Protein AF-A0A7C1XAY5-F1 (afdb_monomer)

Sequence (87 aa):
MAKKFRDLRNKMSPDAQTRAHEKTQALLAELPLAELRRARQLSQEQLATELDVQQPAVAKIEKKTDMYISTLRRFINAMGGELEIRA

Solvent-accessible surface area (backbone atoms only — not comparable to full-atom values): 5328 Å² total; per-residue (Å²): 131,89,78,58,68,67,70,57,56,72,71,46,53,72,67,58,51,48,56,52,48,52,53,49,52,56,62,57,68,47,83,45,51,58,56,57,36,49,76,68,73,48,51,57,58,60,46,10,59,69,67,75,50,54,42,71,57,43,61,50,54,50,70,49,92,74,76,58,67,69,58,53,36,54,54,34,42,61,70,77,46,79,76,84,86,87,132

Foldseek 3Di:
DDDDPVVVLVPDDPVVNVVVVVVVVVLCPQPQLVVLCVVLVHDLCQLCVLLVHDSVVSVVVRNDSDDDPVVVQSSQVSSVHGDDDDD

pLDDT: mean 88.96, std 8.62, range [61.62, 97.56]

Structure (mmCIF, N/CA/C/O backbone):
data_AF-A0A7C1XAY5-F1
#
_entry.id   AF-A0A7C1XAY5-F1
#
loop_
_atom_site.group_PDB
_atom_site.id
_atom_site.type_symbol
_atom_site.label_atom_id
_atom_site.label_alt_id
_atom_site.label_comp_id
_atom_site.label_asym_id
_atom_site.label_entity_id
_atom_site.label_seq_id
_atom_site.pdbx_PDB_ins_code
_atom_site.Cartn_x
_atom_site.Cartn_y
_atom_site.Cartn_z
_atom_site.occupancy
_atom_site.B_iso_or_equiv
_atom_site.auth_seq_id
_atom_site.auth_comp_id
_atom_site.auth_asym_id
_atom_site.auth_atom_id
_atom_site.pdbx_PDB_model_num
ATOM 1 N N . MET A 1 1 ? 24.184 16.112 11.876 1.00 70.56 1 MET A N 1
ATOM 2 C CA . MET A 1 1 ? 22.817 16.339 11.352 1.00 70.56 1 MET A CA 1
ATOM 3 C C . MET A 1 1 ? 22.494 15.302 10.285 1.00 70.56 1 MET A C 1
ATOM 5 O O . MET A 1 1 ? 23.400 14.913 9.553 1.00 70.56 1 MET A O 1
ATOM 9 N N . ALA A 1 2 ? 21.244 14.839 10.204 1.00 70.69 2 ALA A N 1
ATOM 10 C CA . ALA A 1 2 ? 20.815 13.902 9.165 1.00 70.69 2 ALA A CA 1
ATOM 11 C C . ALA A 1 2 ? 20.889 14.571 7.779 1.00 70.69 2 ALA A C 1
ATOM 13 O O . ALA A 1 2 ? 20.410 15.689 7.596 1.00 70.69 2 ALA A O 1
ATOM 14 N N . LYS A 1 3 ? 21.524 13.909 6.807 1.00 79.50 3 LYS A N 1
ATOM 15 C CA . LYS A 1 3 ? 21.611 14.391 5.418 1.00 79.50 3 LYS A CA 1
ATOM 16 C C . LYS A 1 3 ? 20.287 14.106 4.704 1.00 79.50 3 LYS A C 1
ATOM 18 O O . LYS A 1 3 ? 19.716 13.034 4.899 1.00 79.50 3 LYS A O 1
ATOM 23 N N . LYS A 1 4 ? 19.804 15.029 3.863 1.00 85.88 4 LYS A N 1
ATOM 24 C CA . LYS A 1 4 ? 18.585 14.798 3.071 1.00 85.88 4 LYS A CA 1
ATOM 25 C C . LYS A 1 4 ? 18.857 13.700 2.041 1.00 85.88 4 LYS A C 1
ATOM 27 O O . LYS A 1 4 ? 19.897 13.699 1.387 1.00 85.88 4 LYS A O 1
ATOM 32 N N . PHE A 1 5 ? 17.906 12.785 1.862 1.00 83.38 5 PHE A N 1
ATOM 33 C CA . PHE A 1 5 ? 18.040 11.643 0.948 1.00 83.38 5 PHE A CA 1
ATOM 34 C C . PHE A 1 5 ? 18.408 12.059 -0.487 1.00 83.38 5 PHE A C 1
ATOM 36 O O . PHE A 1 5 ? 19.232 11.414 -1.132 1.00 83.38 5 PHE A O 1
ATOM 43 N N . ARG A 1 6 ? 17.865 13.189 -0.964 1.00 88.00 6 ARG A N 1
ATOM 44 C CA . ARG A 1 6 ? 18.177 13.742 -2.291 1.00 88.00 6 ARG A CA 1
ATOM 45 C C . ARG A 1 6 ? 19.670 14.042 -2.466 1.00 88.00 6 ARG A C 1
ATOM 47 O O . ARG A 1 6 ? 20.227 13.737 -3.513 1.00 88.00 6 ARG A O 1
ATOM 54 N N . ASP A 1 7 ? 20.327 14.554 -1.429 1.00 91.19 7 ASP A N 1
ATOM 55 C CA . ASP A 1 7 ? 21.751 14.909 -1.478 1.00 91.19 7 ASP A CA 1
ATOM 56 C C . ASP A 1 7 ? 22.654 13.666 -1.486 1.00 91.19 7 ASP A C 1
ATOM 58 O O . ASP A 1 7 ? 23.788 13.721 -1.958 1.00 91.19 7 ASP A O 1
ATOM 62 N N . LEU A 1 8 ? 22.157 12.536 -0.972 1.00 88.06 8 LEU A N 1
ATOM 63 C CA . LEU A 1 8 ? 22.827 11.238 -1.063 1.00 88.06 8 LEU A CA 1
ATOM 64 C C . LEU A 1 8 ? 22.638 10.622 -2.453 1.00 88.06 8 LEU A C 1
ATOM 66 O O . LEU A 1 8 ? 23.604 10.148 -3.044 1.00 88.06 8 LEU A O 1
ATOM 70 N N . ARG A 1 9 ? 21.419 10.690 -3.002 1.00 88.38 9 ARG A N 1
ATOM 71 C CA . ARG A 1 9 ? 21.106 10.191 -4.349 1.00 88.38 9 ARG A CA 1
ATOM 72 C C . ARG A 1 9 ? 21.887 10.935 -5.431 1.00 88.38 9 ARG A C 1
ATOM 74 O O . ARG A 1 9 ? 22.437 10.294 -6.313 1.00 88.38 9 ARG A O 1
ATOM 81 N N . ASN A 1 10 ? 22.021 12.257 -5.318 1.00 90.44 10 ASN A N 1
ATOM 82 C CA . ASN A 1 10 ? 22.774 13.074 -6.277 1.00 90.44 10 ASN A CA 1
ATOM 83 C C . ASN A 1 10 ? 24.277 12.745 -6.323 1.00 90.44 10 ASN A C 1
ATOM 85 O O . ASN A 1 10 ? 24.942 13.085 -7.294 1.00 90.44 10 ASN A O 1
ATOM 89 N N . LYS A 1 11 ? 24.821 12.096 -5.286 1.00 92.19 11 LYS A N 1
ATOM 90 C CA . LYS A 1 11 ? 26.218 11.633 -5.253 1.00 92.19 11 LYS A CA 1
ATOM 91 C C . LYS A 1 11 ? 26.408 10.247 -5.870 1.00 92.19 11 LYS A C 1
ATOM 93 O O . LYS A 1 11 ? 27.544 9.807 -6.014 1.00 92.19 11 LYS A O 1
ATOM 98 N N . MET A 1 12 ? 25.324 9.543 -6.195 1.00 91.44 12 MET A N 1
ATOM 99 C CA . MET A 1 12 ? 25.387 8.260 -6.889 1.00 91.44 12 MET A CA 1
ATOM 100 C C . MET A 1 12 ? 25.693 8.474 -8.369 1.00 91.44 12 MET A C 1
ATOM 102 O O . MET A 1 12 ? 25.199 9.431 -8.969 1.00 91.44 12 MET A O 1
ATOM 106 N N . SER A 1 13 ? 26.441 7.543 -8.966 1.00 94.44 13 SER A N 1
ATOM 107 C CA . SER A 1 13 ? 26.644 7.529 -10.414 1.00 94.44 13 SER A CA 1
ATOM 108 C C . SER A 1 13 ? 25.307 7.381 -11.159 1.00 94.44 13 SER A C 1
ATOM 110 O O . SER A 1 13 ? 24.371 6.781 -10.615 1.00 94.44 13 SER A O 1
ATOM 112 N N . PRO A 1 14 ? 25.203 7.879 -12.404 1.00 92.56 14 PRO A N 1
ATOM 113 C CA . PRO A 1 14 ? 23.996 7.730 -13.220 1.00 92.56 14 PRO A CA 1
ATOM 114 C C . PRO A 1 14 ? 23.520 6.272 -13.334 1.00 92.56 14 PRO A C 1
ATOM 116 O O . PRO A 1 14 ? 22.335 5.988 -13.148 1.00 92.56 14 PRO A O 1
ATOM 119 N N . ASP A 1 15 ? 24.447 5.327 -13.508 1.00 93.69 15 ASP A N 1
ATOM 120 C CA . ASP A 1 15 ? 24.139 3.892 -13.570 1.00 93.69 15 ASP A CA 1
ATOM 121 C C . ASP A 1 15 ? 23.553 3.364 -12.256 1.00 93.69 15 ASP A C 1
ATOM 123 O O . ASP A 1 15 ? 22.603 2.581 -12.248 1.00 93.69 15 ASP A O 1
ATOM 127 N N . ALA A 1 16 ? 24.087 3.804 -11.113 1.00 92.06 16 ALA A N 1
ATOM 128 C CA . ALA A 1 16 ? 23.564 3.408 -9.810 1.00 92.06 16 ALA A CA 1
ATOM 129 C C . ALA A 1 16 ? 22.157 3.975 -9.566 1.00 92.06 16 ALA A C 1
ATOM 131 O O . ALA A 1 16 ? 21.311 3.276 -9.006 1.00 92.06 16 ALA A O 1
ATOM 132 N N . GLN A 1 17 ? 21.885 5.203 -10.017 1.00 92.94 17 GLN A N 1
ATOM 133 C CA . GLN A 1 17 ? 20.549 5.796 -9.940 1.00 92.94 17 GLN A CA 1
ATOM 134 C C . GLN A 1 17 ? 19.542 5.056 -10.827 1.00 92.94 17 GLN A C 1
ATOM 136 O O . GLN A 1 17 ? 18.411 4.834 -10.391 1.00 92.94 17 GLN A O 1
ATOM 141 N N . THR A 1 18 ? 19.962 4.646 -12.026 1.00 93.75 18 THR A N 1
ATOM 142 C CA . THR A 1 18 ? 19.134 3.899 -12.983 1.00 93.75 18 THR A CA 1
ATOM 143 C C . THR A 1 18 ? 18.777 2.521 -12.433 1.00 93.75 18 THR A C 1
ATOM 145 O O . THR A 1 18 ? 17.595 2.230 -12.267 1.00 93.75 18 THR A O 1
ATOM 148 N N . ARG A 1 19 ? 19.767 1.735 -11.981 1.00 94.25 19 ARG A N 1
ATOM 149 C CA . ARG A 1 19 ? 19.521 0.426 -11.342 1.00 94.25 19 ARG A CA 1
ATOM 150 C C . ARG A 1 19 ? 18.600 0.526 -10.125 1.00 94.25 19 ARG A C 1
ATOM 152 O O . ARG A 1 19 ? 17.745 -0.328 -9.913 1.00 94.25 19 ARG A O 1
ATOM 159 N N . ALA A 1 20 ? 18.770 1.562 -9.300 1.00 90.62 20 ALA A N 1
ATOM 160 C CA . ALA A 1 20 ? 17.901 1.789 -8.148 1.00 90.62 20 ALA A CA 1
ATOM 161 C C . ALA A 1 20 ? 16.462 2.130 -8.569 1.00 90.62 20 ALA A C 1
ATOM 163 O O . ALA A 1 20 ? 15.513 1.689 -7.920 1.00 90.62 20 ALA A O 1
ATOM 164 N N . HIS A 1 21 ? 16.292 2.895 -9.650 1.00 88.00 21 HIS A N 1
ATOM 165 C CA . HIS A 1 21 ? 14.978 3.217 -10.194 1.00 88.00 21 HIS A CA 1
ATOM 166 C C . HIS A 1 21 ? 14.286 1.982 -10.774 1.00 88.00 21 HIS A C 1
ATOM 168 O O . HIS A 1 21 ? 13.160 1.701 -10.383 1.00 88.00 21 HIS A O 1
ATOM 174 N N . GLU A 1 22 ? 14.969 1.204 -11.612 1.00 88.31 22 GLU A N 1
ATOM 175 C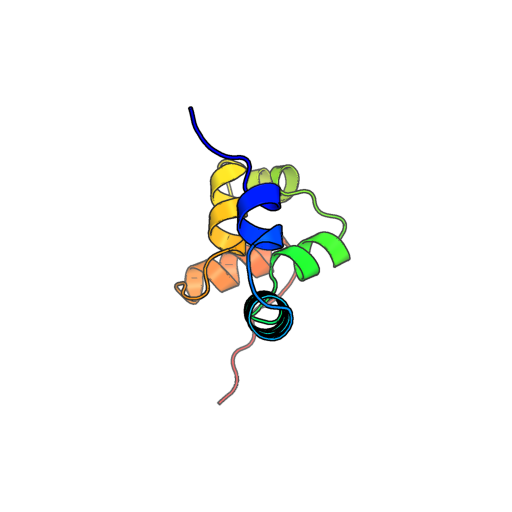 CA . GLU A 1 22 ? 14.444 -0.044 -12.185 1.00 88.31 22 GLU A CA 1
ATOM 176 C C . GLU A 1 22 ? 14.055 -1.043 -11.097 1.00 88.31 22 GLU A C 1
ATOM 178 O O . GLU A 1 22 ? 12.957 -1.590 -11.119 1.00 88.31 22 GLU A O 1
ATOM 183 N N . LYS A 1 23 ? 14.902 -1.207 -10.073 1.00 84.12 23 LYS A N 1
ATOM 184 C CA . LYS A 1 23 ? 14.581 -2.044 -8.913 1.00 84.12 23 LYS A CA 1
ATOM 185 C C . LYS A 1 23 ? 13.354 -1.532 -8.161 1.00 84.12 23 LYS A C 1
ATOM 187 O O . LYS A 1 23 ? 12.554 -2.329 -7.693 1.00 84.12 23 LYS A O 1
ATOM 192 N N . THR A 1 24 ? 13.185 -0.214 -8.061 1.00 80.88 24 THR A N 1
ATOM 193 C CA . THR A 1 24 ? 11.982 0.383 -7.462 1.00 80.88 24 THR A CA 1
ATOM 194 C C . THR A 1 24 ? 10.745 0.073 -8.303 1.00 80.88 24 THR A C 1
ATOM 196 O O . THR A 1 24 ? 9.732 -0.311 -7.738 1.00 80.88 24 THR A O 1
ATOM 199 N N . GLN A 1 25 ? 10.826 0.190 -9.630 1.00 76.69 25 GLN A N 1
ATOM 200 C CA . GLN A 1 25 ? 9.713 -0.132 -10.528 1.00 76.69 25 GLN A CA 1
ATOM 201 C C . GLN A 1 25 ? 9.348 -1.619 -10.476 1.00 76.69 25 GLN A C 1
ATOM 203 O O . GLN A 1 25 ? 8.174 -1.950 -10.386 1.00 76.69 25 GLN A O 1
ATOM 208 N N . ALA A 1 26 ? 10.339 -2.513 -10.453 1.00 73.00 26 ALA A N 1
ATOM 209 C CA . ALA A 1 26 ? 10.112 -3.950 -10.318 1.00 73.00 26 ALA A CA 1
ATOM 210 C C . ALA A 1 26 ? 9.429 -4.303 -8.986 1.00 73.00 26 ALA A C 1
ATOM 212 O O . ALA A 1 26 ? 8.481 -5.077 -8.977 1.00 73.00 26 ALA A O 1
ATOM 213 N N . LEU A 1 27 ? 9.858 -3.685 -7.880 1.00 68.19 27 LEU A N 1
ATOM 214 C CA . LEU A 1 27 ? 9.220 -3.846 -6.567 1.00 68.19 27 LEU A CA 1
ATOM 215 C C . LEU A 1 27 ? 7.802 -3.259 -6.524 1.00 68.19 27 LEU A C 1
ATOM 217 O O . LEU A 1 27 ? 6.947 -3.767 -5.812 1.00 68.19 27 LEU A O 1
ATOM 221 N N . LEU A 1 28 ? 7.541 -2.181 -7.268 1.00 63.88 28 LEU A N 1
ATOM 222 C CA . LEU A 1 28 ? 6.198 -1.606 -7.391 1.00 63.88 28 LEU A CA 1
ATOM 223 C C . LEU A 1 28 ? 5.274 -2.450 -8.279 1.00 63.88 28 LEU A C 1
ATOM 225 O O . LEU A 1 28 ? 4.063 -2.380 -8.109 1.00 63.88 28 LEU A O 1
ATOM 229 N N . ALA A 1 29 ? 5.836 -3.235 -9.201 1.00 61.62 29 ALA A N 1
ATOM 230 C CA . ALA A 1 29 ? 5.094 -4.156 -10.056 1.00 61.62 29 ALA A CA 1
ATOM 231 C C . ALA A 1 29 ? 4.687 -5.460 -9.337 1.00 61.62 29 ALA A C 1
ATOM 233 O O . ALA A 1 29 ? 3.885 -6.228 -9.871 1.00 61.62 29 ALA A O 1
ATOM 234 N N . GLU A 1 30 ? 5.207 -5.725 -8.134 1.00 63.22 30 GLU A N 1
ATOM 235 C CA . GLU A 1 30 ? 4.710 -6.793 -7.261 1.00 63.22 30 GLU A CA 1
ATOM 236 C C . GLU A 1 30 ? 3.281 -6.459 -6.798 1.00 63.22 30 GLU A C 1
ATOM 238 O O . GLU A 1 30 ? 2.999 -5.309 -6.475 1.00 63.22 30 GLU A O 1
ATOM 243 N N . LEU A 1 31 ? 2.388 -7.463 -6.795 1.00 67.38 31 LEU A N 1
ATOM 244 C CA . LEU A 1 31 ? 0.930 -7.386 -6.573 1.00 67.38 31 LEU A CA 1
ATOM 245 C C . LEU A 1 31 ? 0.439 -6.065 -5.922 1.00 67.38 31 LEU A C 1
ATOM 247 O O . LEU A 1 31 ? 0.293 -5.998 -4.695 1.00 67.38 31 LEU A O 1
ATOM 251 N N . PRO A 1 32 ? 0.155 -5.005 -6.708 1.00 78.31 32 PRO A N 1
ATOM 252 C CA . PRO A 1 32 ? -0.007 -3.672 -6.147 1.00 78.31 32 PRO A CA 1
ATOM 253 C C . PRO A 1 32 ? -1.431 -3.497 -5.616 1.00 78.31 32 PRO A C 1
ATOM 255 O O . PRO A 1 32 ? -2.299 -2.882 -6.237 1.00 78.31 32 PRO A O 1
ATOM 258 N N . LEU A 1 33 ? -1.683 -4.016 -4.412 1.00 87.81 33 LEU A N 1
ATOM 259 C CA . LEU A 1 33 ? -2.957 -3.866 -3.700 1.00 87.81 33 LEU A CA 1
ATOM 260 C C . LEU A 1 33 ? -3.394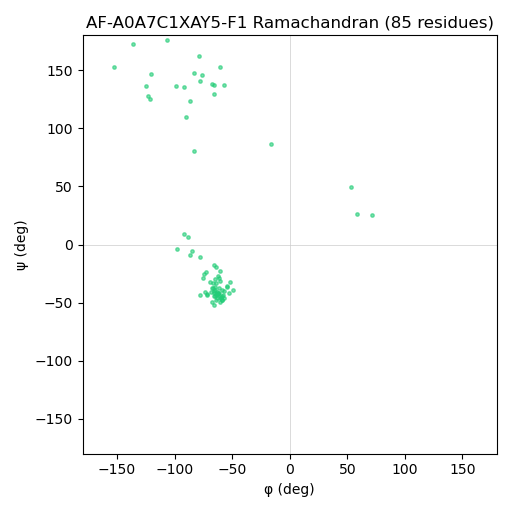 -2.395 -3.593 1.00 87.81 33 LEU A C 1
ATOM 262 O O . LEU A 1 33 ? -4.585 -2.093 -3.656 1.00 87.81 33 LEU A O 1
ATOM 266 N N . ALA A 1 34 ? -2.431 -1.473 -3.505 1.00 90.00 34 ALA A N 1
ATOM 267 C CA . ALA A 1 34 ? -2.687 -0.037 -3.518 1.00 90.00 34 ALA A CA 1
ATOM 268 C C . ALA A 1 34 ? -3.269 0.462 -4.851 1.00 90.00 34 ALA A C 1
ATOM 270 O O . ALA A 1 34 ? -4.108 1.363 -4.849 1.00 90.00 34 ALA A O 1
ATOM 271 N N . GLU A 1 35 ? -2.839 -0.092 -5.985 1.00 87.69 35 GLU A N 1
ATOM 272 C CA . GLU A 1 35 ? -3.383 0.255 -7.301 1.00 87.69 35 GLU A CA 1
ATOM 273 C C . GLU A 1 35 ? -4.786 -0.313 -7.478 1.00 87.69 35 GLU A C 1
ATOM 275 O O . GLU A 1 35 ? -5.679 0.423 -7.894 1.00 87.69 35 GLU A O 1
ATOM 280 N N . LEU A 1 36 ? -5.016 -1.563 -7.057 1.00 89.06 36 LEU A N 1
ATOM 281 C CA . LEU A 1 36 ? -6.354 -2.161 -7.041 1.00 89.06 36 LEU A CA 1
ATOM 282 C C . LEU A 1 36 ? -7.325 -1.329 -6.196 1.00 89.06 36 LEU A C 1
ATOM 284 O O . LEU A 1 36 ? -8.416 -0.991 -6.657 1.00 89.06 36 LEU A O 1
ATOM 288 N N . ARG A 1 37 ? -6.908 -0.914 -4.994 1.00 94.12 37 ARG A N 1
ATOM 289 C CA . ARG A 1 37 ? -7.715 -0.050 -4.127 1.00 94.12 37 ARG A CA 1
ATOM 290 C C . ARG A 1 37 ? -8.033 1.294 -4.793 1.00 94.12 37 ARG A C 1
ATOM 292 O O . ARG A 1 37 ? -9.181 1.736 -4.768 1.00 94.12 37 ARG A O 1
ATOM 299 N N . ARG A 1 38 ? -7.035 1.950 -5.400 1.00 92.50 38 ARG A N 1
ATOM 300 C CA . ARG A 1 38 ? -7.219 3.236 -6.102 1.00 92.50 38 ARG A CA 1
ATOM 301 C C . ARG A 1 38 ? -8.129 3.103 -7.319 1.00 92.50 38 ARG A C 1
ATOM 303 O O . ARG A 1 38 ? -8.957 3.981 -7.533 1.00 92.50 38 ARG A O 1
ATOM 310 N N . ALA A 1 39 ? -8.021 2.012 -8.076 1.00 90.62 39 ALA A N 1
ATOM 311 C CA . ALA A 1 39 ? -8.901 1.728 -9.208 1.00 90.62 39 ALA A CA 1
ATOM 312 C C . ALA A 1 39 ? -10.370 1.584 -8.774 1.00 90.62 39 ALA A C 1
ATOM 314 O O . ALA A 1 39 ? -11.277 1.918 -9.531 1.00 90.62 39 ALA A O 1
ATOM 315 N N . ARG A 1 40 ? -10.602 1.149 -7.530 1.00 91.69 40 ARG A N 1
ATOM 316 C CA . ARG A 1 40 ? -11.921 1.102 -6.880 1.00 91.69 40 ARG A CA 1
ATOM 317 C C . ARG A 1 40 ? -12.306 2.396 -6.155 1.00 91.69 40 ARG A C 1
ATOM 319 O O . ARG A 1 40 ? -13.335 2.423 -5.496 1.00 91.69 40 ARG A O 1
ATOM 326 N N . GLN A 1 41 ? -11.505 3.459 -6.274 1.00 94.56 41 GLN A N 1
ATOM 327 C CA . GLN A 1 41 ? -11.732 4.768 -5.645 1.00 94.56 41 GLN A CA 1
ATOM 328 C C . GLN A 1 41 ? -11.834 4.718 -4.109 1.00 94.56 41 GLN A C 1
ATOM 330 O O . GLN A 1 41 ? -12.432 5.593 -3.490 1.00 94.56 41 GLN A O 1
ATOM 335 N N . LEU A 1 42 ? -11.214 3.715 -3.483 1.00 95.50 42 LEU A N 1
ATOM 336 C CA . LEU A 1 42 ? -11.203 3.556 -2.031 1.00 95.50 42 LEU A CA 1
ATOM 337 C C . LEU A 1 42 ? -9.977 4.247 -1.422 1.00 95.50 42 LEU A C 1
ATOM 339 O O . LEU A 1 42 ? -8.849 4.096 -1.900 1.00 95.50 42 LEU A O 1
ATOM 343 N N . SER A 1 43 ? -10.160 4.979 -0.327 1.00 96.69 43 SER A N 1
ATOM 344 C CA . SER A 1 43 ? -9.068 5.476 0.512 1.00 96.69 43 SER A CA 1
ATOM 345 C C . SER A 1 43 ? -8.538 4.368 1.432 1.00 96.69 43 SER A C 1
ATOM 347 O O . SER A 1 43 ? -9.197 3.350 1.654 1.00 96.69 43 SER A O 1
ATOM 349 N N . GLN A 1 44 ? -7.332 4.543 1.983 1.00 96.62 44 GLN A N 1
ATOM 350 C CA . GLN A 1 44 ? -6.818 3.589 2.974 1.00 96.62 44 GLN A CA 1
ATOM 351 C C . GLN A 1 44 ? -7.663 3.589 4.255 1.00 96.62 44 GLN A C 1
ATOM 353 O O . GLN A 1 44 ? -7.748 2.556 4.902 1.00 96.62 44 GLN A O 1
ATOM 358 N N . GLU A 1 45 ? -8.290 4.714 4.610 1.00 97.56 45 GLU A N 1
ATOM 359 C CA . GLU A 1 45 ? -9.182 4.815 5.772 1.00 97.56 45 GLU A CA 1
ATOM 360 C C . GLU A 1 45 ? -10.501 4.082 5.533 1.00 97.56 45 GLU A C 1
ATOM 362 O O . GLU A 1 45 ? -10.928 3.317 6.387 1.00 97.56 45 GLU A O 1
ATOM 367 N N . GLN A 1 46 ? -11.102 4.236 4.350 1.00 97.06 46 GLN A N 1
ATOM 368 C CA . GLN A 1 46 ? -12.325 3.514 3.987 1.00 97.06 46 GLN A CA 1
ATOM 369 C C . GLN A 1 46 ? -12.107 2.000 4.038 1.00 97.06 46 GLN A C 1
ATOM 371 O O . GLN A 1 46 ? -12.908 1.276 4.621 1.00 97.06 46 GLN A O 1
ATOM 376 N N . LEU A 1 47 ? -10.985 1.527 3.488 1.00 96.25 47 LEU A N 1
ATOM 377 C CA . LEU A 1 47 ? -10.650 0.107 3.529 1.00 96.25 47 LEU A CA 1
ATOM 378 C C . LEU A 1 47 ? -10.29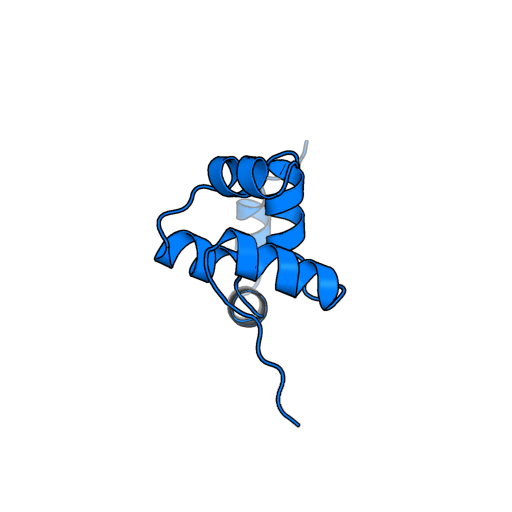2 -0.373 4.945 1.00 96.25 47 LEU A C 1
ATOM 380 O O . LEU A 1 47 ? -10.553 -1.521 5.289 1.00 96.25 47 LEU A O 1
ATOM 384 N N . ALA A 1 48 ? -9.699 0.490 5.771 1.00 97.00 48 ALA A N 1
ATOM 385 C CA . ALA A 1 48 ? -9.394 0.172 7.162 1.00 97.00 48 ALA A CA 1
ATOM 386 C C . ALA A 1 48 ? -10.673 -0.032 7.984 1.00 97.00 48 ALA A C 1
ATOM 388 O O . ALA A 1 48 ? -10.749 -1.003 8.733 1.00 97.00 48 ALA A O 1
ATOM 389 N N . THR A 1 49 ? -11.682 0.820 7.775 1.00 97.06 49 THR A N 1
ATOM 390 C CA . THR A 1 49 ? -13.015 0.674 8.372 1.00 97.06 49 THR A CA 1
ATOM 391 C C . THR A 1 49 ? -13.659 -0.653 7.980 1.00 97.06 49 THR A C 1
ATOM 393 O O . THR A 1 49 ? -14.107 -1.385 8.855 1.00 97.06 49 THR A O 1
ATOM 396 N N . GLU A 1 50 ? -13.644 -1.008 6.692 1.00 95.88 50 GLU A N 1
ATOM 397 C CA . GLU A 1 50 ? -14.232 -2.268 6.206 1.00 95.88 50 GLU A CA 1
ATOM 398 C C . GLU A 1 50 ? -13.523 -3.510 6.774 1.00 95.88 50 GLU A C 1
ATOM 400 O O . GLU A 1 50 ? -14.130 -4.548 7.031 1.00 95.88 50 GLU A O 1
ATOM 405 N N . LEU A 1 51 ? -12.211 -3.411 6.995 1.00 94.94 51 LEU A N 1
ATOM 406 C CA . LEU A 1 51 ? -11.397 -4.495 7.542 1.00 94.94 51 LEU A CA 1
ATOM 407 C C . LEU A 1 51 ? -11.396 -4.561 9.078 1.00 94.94 51 LEU A C 1
ATOM 409 O O . LEU A 1 51 ? -10.819 -5.515 9.609 1.00 94.94 51 LEU A O 1
ATOM 413 N N . ASP A 1 52 ? -12.020 -3.594 9.760 1.00 96.25 5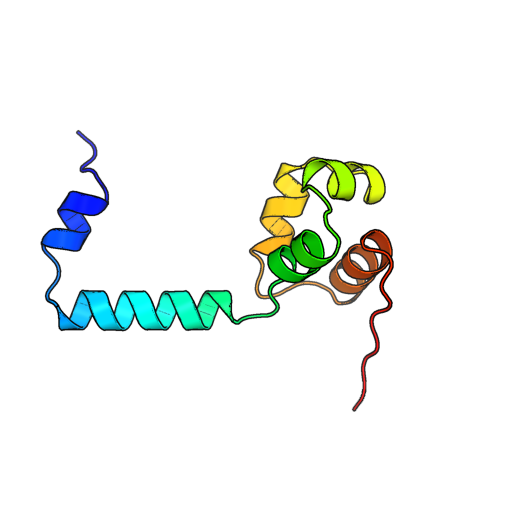2 ASP A N 1
ATOM 414 C CA . ASP A 1 52 ? -11.963 -3.378 11.214 1.00 96.25 52 ASP A CA 1
ATOM 415 C C . ASP A 1 52 ? -10.518 -3.289 11.743 1.00 96.25 52 ASP A C 1
ATOM 417 O O . ASP A 1 52 ? -10.085 -3.980 12.667 1.00 96.25 52 ASP A O 1
ATOM 421 N N . VAL A 1 53 ? -9.709 -2.459 11.080 1.00 96.19 53 VAL A N 1
ATOM 422 C CA . VAL A 1 53 ? -8.307 -2.205 11.437 1.00 96.19 53 VAL A CA 1
ATOM 423 C C . VAL A 1 53 ? -7.985 -0.718 11.354 1.00 96.19 53 VAL A C 1
ATOM 425 O O . VAL A 1 53 ? -8.762 0.098 10.878 1.00 96.19 53 VAL A O 1
ATOM 428 N N . GLN A 1 54 ? -6.789 -0.343 11.800 1.00 97.00 54 GLN A N 1
ATOM 429 C CA . GLN A 1 54 ? -6.299 1.026 11.666 1.00 97.00 54 GLN A CA 1
ATOM 430 C C . GLN A 1 54 ? -5.682 1.258 10.278 1.00 97.00 54 GLN A C 1
ATOM 432 O O . GLN A 1 54 ? -5.033 0.369 9.722 1.00 97.00 54 GLN A O 1
ATOM 437 N N . GLN A 1 55 ? -5.794 2.478 9.748 1.00 96.06 55 GLN A N 1
ATOM 438 C CA . GLN A 1 55 ? -5.219 2.871 8.451 1.00 96.06 55 GLN A CA 1
ATOM 439 C C . GLN A 1 55 ? -3.726 2.496 8.274 1.00 96.06 55 GLN A C 1
ATOM 441 O O . GLN A 1 55 ? -3.367 2.000 7.198 1.00 96.06 55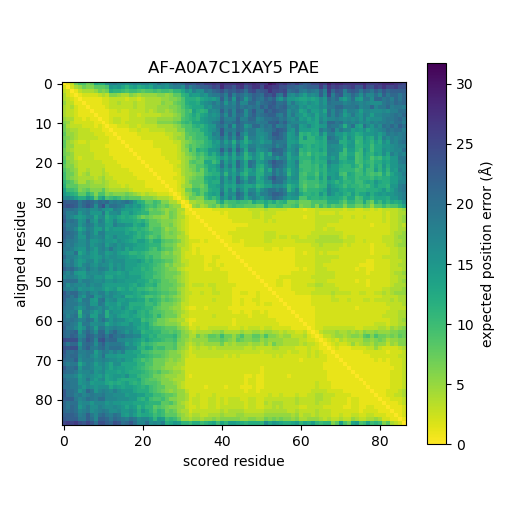 GLN A O 1
ATOM 446 N N . PRO A 1 56 ? -2.847 2.605 9.295 1.00 96.06 56 PRO A N 1
ATOM 447 C CA . PRO A 1 56 ? -1.456 2.171 9.166 1.00 96.06 56 PRO A CA 1
ATOM 448 C C . PRO A 1 56 ? -1.301 0.667 8.901 1.00 96.06 56 PRO A C 1
ATOM 450 O O . PRO A 1 56 ? -0.321 0.250 8.279 1.00 96.06 56 PRO A O 1
ATOM 453 N N . ALA A 1 57 ? -2.256 -0.160 9.341 1.00 94.12 57 ALA A N 1
ATOM 454 C CA . ALA A 1 57 ? -2.261 -1.591 9.055 1.00 94.12 57 ALA A CA 1
ATOM 455 C C . ALA A 1 57 ? -2.524 -1.854 7.566 1.00 94.12 57 ALA A C 1
ATOM 457 O O . ALA A 1 57 ? -1.815 -2.660 6.967 1.00 94.12 57 ALA A O 1
ATOM 458 N N . VAL A 1 58 ? -3.450 -1.111 6.947 1.00 94.62 58 VAL A N 1
ATOM 459 C CA . VAL A 1 58 ? -3.698 -1.155 5.495 1.00 94.62 58 VAL A CA 1
ATOM 460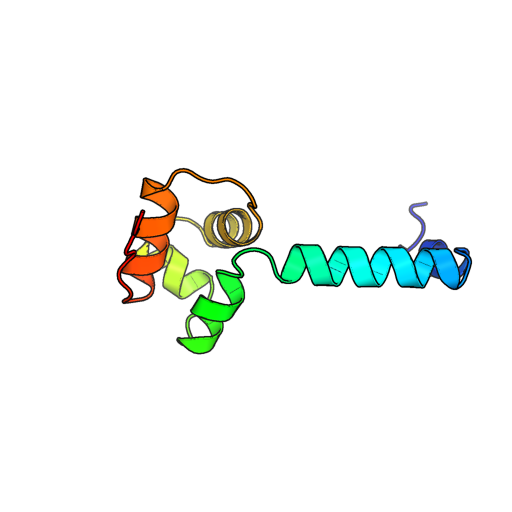 C C . VAL A 1 58 ? -2.438 -0.759 4.728 1.00 94.6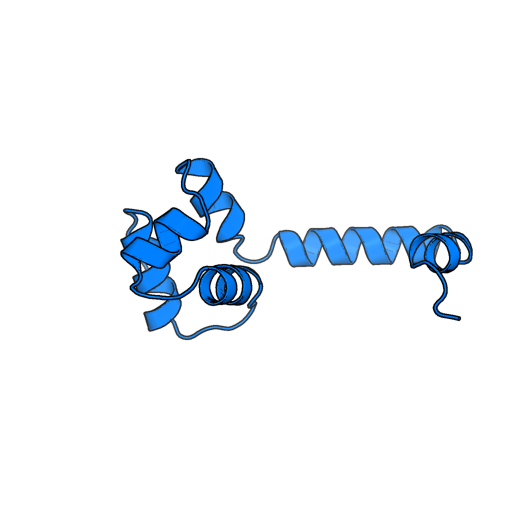2 58 VAL A C 1
ATOM 462 O O . VAL A 1 58 ? -1.975 -1.513 3.875 1.00 94.62 58 VAL A O 1
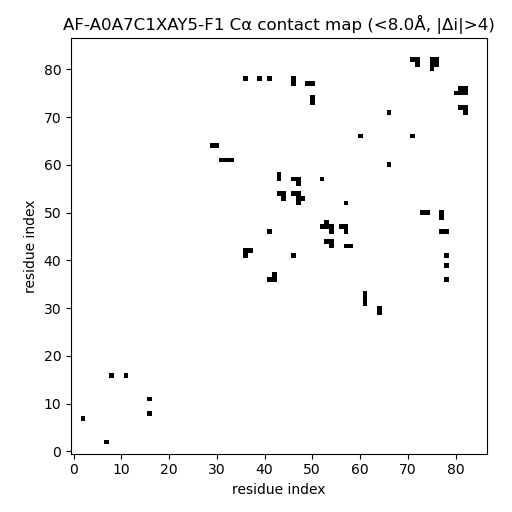ATOM 465 N N . ALA A 1 59 ? -1.804 0.359 5.096 1.00 91.69 59 ALA A N 1
ATOM 466 C CA . ALA A 1 59 ? -0.561 0.803 4.463 1.00 91.69 59 ALA A CA 1
ATOM 467 C C . ALA A 1 59 ? 0.591 -0.212 4.612 1.00 91.69 59 ALA A C 1
ATOM 469 O O . ALA A 1 59 ? 1.459 -0.298 3.743 1.00 91.69 59 ALA A O 1
ATOM 470 N N . LYS A 1 60 ? 0.621 -0.977 5.713 1.00 90.44 60 LYS A N 1
ATOM 471 C CA . LYS A 1 60 ? 1.590 -2.061 5.927 1.00 90.44 60 LYS A CA 1
ATOM 472 C C . LYS A 1 60 ? 1.279 -3.280 5.060 1.00 90.44 60 LYS A C 1
ATOM 474 O O . LYS A 1 60 ? 2.215 -3.867 4.530 1.00 90.44 60 LYS A O 1
ATOM 479 N N . ILE A 1 61 ? 0.007 -3.658 4.922 1.00 90.56 61 ILE A N 1
ATOM 480 C CA . ILE A 1 61 ? -0.425 -4.779 4.072 1.00 90.56 61 ILE A CA 1
ATOM 481 C C . ILE A 1 61 ? -0.104 -4.487 2.603 1.00 90.56 61 ILE A C 1
ATOM 483 O O . ILE A 1 61 ? 0.504 -5.324 1.951 1.00 90.56 61 ILE A O 1
ATOM 487 N N . GLU A 1 62 ? -0.403 -3.280 2.115 1.00 89.94 62 GLU A N 1
ATOM 488 C CA . GLU A 1 62 ? -0.116 -2.874 0.728 1.00 89.94 62 GLU A CA 1
ATOM 489 C C . GLU A 1 62 ? 1.373 -2.900 0.357 1.00 89.94 62 GLU A C 1
ATOM 491 O O . GLU A 1 62 ? 1.705 -2.966 -0.819 1.00 89.94 62 GLU A O 1
ATOM 496 N N . LYS A 1 63 ? 2.272 -2.816 1.345 1.00 85.06 63 LYS A N 1
ATOM 497 C CA . LYS A 1 63 ? 3.730 -2.828 1.142 1.00 85.06 63 LYS A CA 1
ATOM 498 C C . LYS A 1 63 ? 4.366 -4.201 1.358 1.00 85.06 63 LYS A C 1
ATOM 500 O O . LYS A 1 63 ? 5.584 -4.320 1.246 1.00 85.06 63 LYS A O 1
ATOM 505 N N . LYS A 1 64 ? 3.593 -5.209 1.768 1.00 83.81 64 LYS A N 1
ATOM 506 C CA . LYS A 1 64 ? 4.117 -6.549 2.038 1.00 83.81 64 LYS A CA 1
ATOM 507 C C . LYS A 1 64 ? 4.144 -7.374 0.760 1.00 83.81 64 LYS A C 1
ATOM 509 O O . LYS A 1 64 ? 3.098 -7.629 0.179 1.00 83.81 64 LYS A O 1
ATOM 514 N N . THR A 1 65 ? 5.327 -7.874 0.422 1.00 72.12 65 THR A N 1
ATOM 515 C CA . THR A 1 65 ? 5.524 -8.817 -0.684 1.00 72.12 65 THR A CA 1
ATOM 516 C C . THR A 1 65 ? 5.051 -10.233 -0.352 1.00 72.12 65 THR A C 1
ATOM 518 O O . THR A 1 65 ? 4.633 -10.967 -1.237 1.00 72.12 65 THR A O 1
ATOM 521 N N . ASP A 1 66 ? 5.091 -10.608 0.930 1.00 79.75 66 ASP A N 1
ATOM 522 C CA . ASP A 1 66 ? 4.662 -11.920 1.418 1.00 79.75 66 ASP A CA 1
ATOM 523 C C . ASP A 1 66 ? 3.572 -11.767 2.492 1.00 79.75 66 ASP A C 1
ATOM 525 O O . ASP A 1 66 ? 3.703 -10.996 3.459 1.00 79.75 66 ASP A O 1
ATOM 529 N N . MET A 1 67 ? 2.459 -12.476 2.300 1.00 85.75 67 MET A N 1
ATOM 530 C CA . MET A 1 67 ? 1.319 -12.489 3.208 1.00 85.75 67 MET A CA 1
ATOM 531 C C . MET A 1 67 ? 0.539 -13.798 3.111 1.00 85.75 67 MET A C 1
ATOM 533 O O . MET A 1 67 ? 0.465 -14.430 2.061 1.00 85.75 67 MET A O 1
ATOM 537 N N . TYR A 1 68 ? -0.132 -14.160 4.205 1.00 91.62 68 TYR A N 1
ATOM 538 C CA . TYR A 1 68 ? -1.067 -15.278 4.193 1.00 91.62 68 TYR A CA 1
ATOM 539 C C . TYR A 1 68 ? -2.159 -15.069 3.135 1.00 91.62 68 TYR A C 1
ATOM 541 O O . TYR A 1 68 ? -2.749 -13.989 3.043 1.00 91.62 68 TYR A O 1
ATOM 549 N N . ILE A 1 69 ? -2.496 -16.134 2.401 1.00 91.88 69 ILE A N 1
ATOM 550 C CA . ILE A 1 69 ? -3.583 -16.136 1.406 1.00 91.88 69 ILE A CA 1
ATOM 551 C C . ILE A 1 69 ? -4.908 -15.677 2.032 1.00 91.88 69 ILE A C 1
ATOM 553 O O . ILE A 1 69 ? -5.698 -14.987 1.394 1.00 91.88 69 ILE A O 1
ATOM 557 N N . SER A 1 70 ? -5.155 -16.025 3.297 1.00 94.06 70 SER A N 1
ATOM 558 C CA . SER A 1 70 ? -6.328 -15.564 4.044 1.00 94.06 70 SER A CA 1
ATOM 559 C C . SER A 1 70 ? -6.368 -14.040 4.192 1.00 94.06 70 SER A C 1
ATOM 561 O O . SER A 1 70 ? -7.431 -13.452 4.004 1.00 94.06 70 SER A O 1
ATOM 563 N N . THR A 1 71 ? -5.227 -13.398 4.467 1.00 93.12 71 THR A N 1
ATOM 564 C CA . THR A 1 71 ? -5.099 -11.935 4.530 1.00 93.12 71 THR A CA 1
ATOM 565 C C . THR A 1 71 ? -5.370 -11.312 3.170 1.00 93.12 71 THR A C 1
ATOM 567 O O . THR A 1 71 ? -6.174 -10.386 3.086 1.00 93.12 71 THR A O 1
ATOM 570 N N . LEU A 1 72 ? -4.756 -11.849 2.109 1.00 92.75 72 LEU A N 1
ATOM 571 C CA . LEU A 1 72 ? -4.967 -11.367 0.746 1.00 92.75 72 LEU A CA 1
ATOM 572 C C . LEU A 1 72 ? -6.446 -11.459 0.352 1.00 92.75 72 LEU A C 1
ATOM 574 O O . LEU A 1 72 ? -7.027 -10.477 -0.097 1.00 92.75 72 LEU A O 1
ATOM 578 N N . ARG A 1 73 ? -7.086 -12.605 0.598 1.00 95.06 73 ARG A N 1
ATOM 579 C CA . ARG A 1 73 ? -8.514 -12.808 0.323 1.00 95.06 73 ARG A CA 1
ATOM 580 C C . ARG A 1 73 ? -9.398 -11.835 1.094 1.00 95.06 73 ARG A C 1
ATOM 582 O O . ARG A 1 73 ? -10.273 -11.226 0.494 1.00 95.06 73 ARG A O 1
ATOM 589 N N . ARG A 1 74 ? -9.157 -11.637 2.395 1.00 95.31 74 ARG A N 1
ATOM 590 C CA . ARG A 1 74 ? -9.898 -10.645 3.197 1.00 95.31 74 ARG A CA 1
ATOM 591 C C . ARG A 1 74 ? -9.769 -9.238 2.615 1.00 95.31 74 ARG A C 1
ATOM 593 O O . ARG A 1 74 ? -10.759 -8.525 2.526 1.00 95.31 74 ARG A O 1
ATOM 600 N N . PHE A 1 75 ? -8.560 -8.867 2.201 1.00 94.69 75 PHE A N 1
ATOM 601 C CA . PHE A 1 75 ? -8.271 -7.560 1.622 1.00 94.69 75 PHE A CA 1
ATOM 602 C C . PHE A 1 75 ? -8.977 -7.358 0.274 1.00 94.69 75 PHE A C 1
ATOM 604 O O . PHE A 1 75 ? -9.591 -6.320 0.051 1.00 94.69 75 PHE A O 1
ATOM 611 N N . ILE A 1 76 ? -8.943 -8.367 -0.602 1.00 94.06 76 ILE A N 1
ATOM 612 C CA . ILE A 1 76 ? -9.652 -8.363 -1.889 1.00 94.06 76 ILE A CA 1
ATOM 613 C C . ILE A 1 76 ? -11.173 -8.290 -1.683 1.00 94.06 76 ILE A C 1
ATOM 615 O O . ILE A 1 76 ? -11.827 -7.474 -2.331 1.00 94.06 76 ILE A O 1
ATOM 619 N N . ASN A 1 77 ? -11.720 -9.056 -0.735 1.00 95.94 77 ASN A N 1
ATOM 620 C CA . ASN A 1 77 ? -13.149 -9.042 -0.409 1.00 95.94 77 ASN A CA 1
ATOM 621 C C . ASN A 1 77 ? -13.614 -7.673 0.102 1.00 95.94 77 ASN A C 1
ATOM 623 O O . ASN A 1 77 ? -14.645 -7.178 -0.340 1.00 95.94 77 ASN A O 1
ATOM 627 N N . ALA A 1 78 ? -12.833 -7.024 0.970 1.00 95.69 78 ALA A N 1
ATOM 628 C CA . ALA A 1 78 ? -13.134 -5.678 1.463 1.00 95.69 78 ALA A CA 1
ATOM 629 C C . ALA A 1 78 ? -13.065 -4.594 0.363 1.00 95.69 78 ALA A C 1
ATOM 631 O O . ALA A 1 78 ? -13.622 -3.512 0.510 1.00 95.69 78 ALA A O 1
ATOM 632 N N . MET A 1 79 ? -12.421 -4.883 -0.774 1.00 94.75 79 MET A N 1
ATOM 633 C CA . MET A 1 79 ? -12.467 -4.045 -1.982 1.00 94.75 79 MET A CA 1
ATOM 634 C C . MET A 1 79 ? -13.588 -4.450 -2.961 1.00 94.75 79 MET A C 1
ATOM 636 O O . MET A 1 79 ? -13.621 -3.968 -4.101 1.00 94.75 79 MET A O 1
ATOM 640 N N . GLY A 1 80 ? -14.479 -5.359 -2.551 1.00 93.75 80 GLY A N 1
ATOM 641 C CA . GLY A 1 80 ? -15.567 -5.893 -3.372 1.00 93.75 80 GLY A CA 1
ATOM 642 C C . GLY A 1 80 ? -15.098 -6.828 -4.489 1.00 93.75 80 GLY A C 1
ATOM 643 O O . GLY A 1 80 ? -15.735 -6.900 -5.538 1.00 93.75 80 GLY A O 1
ATOM 644 N N . GLY A 1 81 ? -13.939 -7.470 -4.332 1.00 93.06 81 GLY A N 1
ATOM 645 C CA . GLY A 1 81 ? -13.434 -8.488 -5.253 1.00 93.06 81 GLY A CA 1
ATOM 646 C C . GLY A 1 81 ? -13.529 -9.897 -4.676 1.00 93.06 81 GLY A C 1
ATOM 647 O O . GLY A 1 81 ? -13.847 -10.084 -3.508 1.00 93.06 81 GLY A O 1
ATOM 648 N N . GLU A 1 82 ? -13.170 -10.885 -5.489 1.00 94.69 82 GLU A N 1
ATOM 649 C CA . GLU A 1 82 ? -13.006 -12.275 -5.068 1.00 94.69 82 GLU A CA 1
ATOM 650 C C . GLU A 1 82 ? -11.602 -12.752 -5.457 1.00 94.69 82 GLU A C 1
ATOM 652 O O . GLU A 1 82 ? -11.112 -12.449 -6.546 1.00 94.69 82 GLU A O 1
ATOM 657 N N . LEU A 1 83 ? -10.925 -13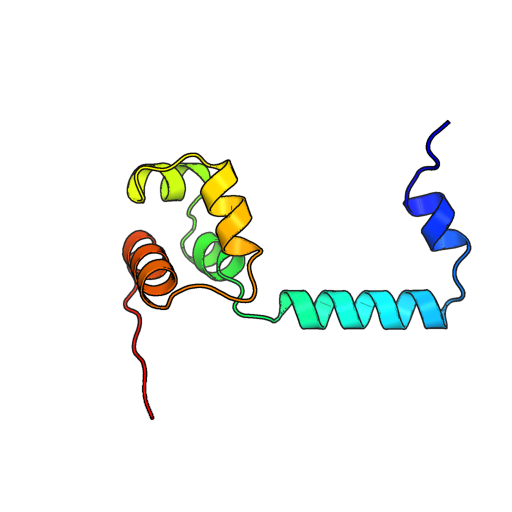.459 -4.546 1.00 93.31 83 LEU A N 1
ATOM 658 C CA . LEU A 1 83 ? -9.620 -14.058 -4.824 1.00 93.31 83 LEU A CA 1
ATOM 659 C C . LEU A 1 83 ? -9.802 -15.479 -5.363 1.00 93.31 83 LEU A C 1
ATOM 661 O O . LEU A 1 83 ? -10.107 -16.392 -4.593 1.00 93.31 83 LEU A O 1
ATOM 665 N N . GLU A 1 84 ? -9.512 -15.668 -6.647 1.00 93.94 84 GLU A N 1
ATOM 666 C CA . GLU A 1 84 ? -9.450 -16.977 -7.295 1.00 93.94 84 GLU A CA 1
ATOM 667 C C . GLU A 1 84 ? -7.996 -17.473 -7.396 1.00 93.94 84 GLU A C 1
ATOM 669 O O . GLU A 1 84 ? -7.093 -16.713 -7.746 1.00 93.94 84 GLU A O 1
ATOM 674 N N . ILE A 1 85 ? -7.762 -18.753 -7.092 1.00 91.38 85 ILE A N 1
ATOM 675 C CA . ILE A 1 85 ? -6.452 -19.409 -7.218 1.00 91.38 85 ILE A CA 1
ATOM 676 C C . ILE A 1 85 ? -6.615 -20.592 -8.167 1.00 91.38 85 ILE A C 1
ATOM 678 O O . ILE A 1 85 ? -7.463 -21.452 -7.936 1.00 91.38 85 ILE A O 1
ATOM 682 N N . ARG A 1 86 ? -5.794 -20.636 -9.218 1.00 90.25 86 ARG A N 1
ATOM 683 C CA . ARG A 1 86 ? -5.768 -21.711 -10.219 1.00 90.25 86 ARG A CA 1
ATOM 684 C C . ARG A 1 86 ? -4.384 -22.361 -10.234 1.00 90.25 86 ARG A C 1
ATOM 686 O O . ARG A 1 86 ? -3.397 -21.668 -9.987 1.00 90.25 86 ARG A O 1
ATOM 693 N N . ALA A 1 87 ? -4.338 -23.664 -10.494 1.00 80.75 87 ALA A N 1
ATOM 694 C CA . ALA A 1 87 ? -3.124 -24.475 -10.595 1.00 80.75 87 ALA A CA 1
ATOM 695 C C . ALA A 1 87 ? -2.991 -25.057 -12.004 1.00 80.75 87 ALA A C 1
ATOM 697 O O . ALA A 1 87 ? -4.053 -25.315 -12.618 1.00 80.75 87 ALA A O 1
#

Secondary structure (DSSP, 8-state):
-PPPHHHHHTTS-HHHHHHHHHHHHHHHTS--HHHHHHHTT--HHHHHHHHTS-HHHHHHHTT-SS--HHHHHHHHHHTT-------

Radius of gyration: 16.94 Å; Cα contacts (8 Å, |Δi|>4): 45; chains: 1; bounding box: 42×41×25 Å

Nearest PDB structures (foldseek):
  4pu8-assembly1_A  TM=7.555E-01  e=1.683E-02  Shewanella oneidensis MR-1
  4pu7-assembly1_B  TM=7.228E-01  e=1.683E-02  Shewanella oneidensis MR-1
  4pu8-assembly1_B  TM=7.274E-01  e=2.023E-02  Shewanella oneidensis MR-1
  4i6u-assembly2_C  TM=7.762E-01  e=4.484E-02  Enterobacter sp. RFL1396
  1pra-assembly1_A  TM=7.641E-01  e=2.993E-01  Phage 434

Mean predicted aligned error: 8.38 Å